Protein AF-A0A7J4LQ04-F1 (afdb_monomer_lite)

Sequence (55 aa):
MEGLIANYKRGKSTQDDNQMIVLVVGVDNREKAQKWVGKKVTWKSPGKEAKLITG

Structure (mmCIF, N/CA/C/O backbone):
data_AF-A0A7J4LQ04-F1
#
_entry.id   AF-A0A7J4LQ04-F1
#
loop_
_atom_site.group_PDB
_atom_site.id
_atom_site.type_symbol
_atom_site.label_atom_id
_atom_site.label_alt_id
_atom_site.label_comp_id
_atom_site.label_asym_id
_atom_site.label_entity_id
_atom_site.label_seq_id
_atom_site.pdbx_PDB_ins_code
_atom_site.Cartn_x
_atom_site.Cartn_y
_atom_site.Cartn_z
_atom_site.occupancy
_atom_site.B_iso_or_equiv
_atom_site.auth_seq_id
_atom_site.auth_comp_id
_atom_site.auth_asym_id
_atom_site.auth_atom_id
_atom_site.pdbx_PDB_model_num
ATOM 1 N N . MET A 1 1 ? -0.353 -15.367 -7.562 1.00 64.12 1 MET A N 1
ATOM 2 C CA . MET A 1 1 ? -1.697 -14.780 -7.404 1.00 64.12 1 MET A CA 1
ATOM 3 C C . MET A 1 1 ? -1.604 -13.350 -7.872 1.00 64.12 1 MET A C 1
ATOM 5 O O . MET A 1 1 ? -0.640 -12.683 -7.514 1.00 64.12 1 MET A O 1
ATOM 9 N N . GLU A 1 2 ? -2.520 -12.937 -8.733 1.00 72.88 2 GLU A N 1
ATOM 10 C CA . GLU A 1 2 ? -2.473 -11.625 -9.367 1.00 72.88 2 GLU A CA 1
ATOM 11 C C . GLU A 1 2 ? -3.204 -10.607 -8.492 1.00 72.88 2 GLU A C 1
ATOM 13 O O . GLU A 1 2 ? -4.244 -10.897 -7.896 1.00 72.88 2 GLU A O 1
ATOM 18 N N . GLY A 1 3 ? -2.606 -9.428 -8.363 1.00 76.56 3 GLY A N 1
ATOM 19 C CA . GLY A 1 3 ? -3.158 -8.315 -7.612 1.00 76.56 3 GLY A CA 1
ATOM 20 C C . GLY A 1 3 ? -3.031 -7.048 -8.438 1.00 76.56 3 GLY A C 1
ATOM 21 O O . GLY A 1 3 ? -2.008 -6.822 -9.082 1.00 76.56 3 GLY A O 1
ATOM 22 N N . LEU A 1 4 ? -4.081 -6.238 -8.429 1.00 81.06 4 LEU A N 1
ATOM 23 C CA . LEU A 1 4 ? -4.128 -4.961 -9.117 1.00 81.06 4 LEU A CA 1
ATOM 24 C C . LEU A 1 4 ? -3.864 -3.848 -8.103 1.00 81.06 4 LEU A C 1
ATOM 26 O O . LEU A 1 4 ? -4.577 -3.720 -7.109 1.00 81.06 4 LEU A O 1
ATOM 30 N N . ILE A 1 5 ? -2.834 -3.039 -8.345 1.00 82.31 5 ILE A N 1
ATOM 31 C CA . ILE A 1 5 ? -2.602 -1.822 -7.563 1.00 82.31 5 ILE A CA 1
ATOM 32 C C . ILE A 1 5 ? -3.700 -0.836 -7.963 1.00 82.31 5 ILE A C 1
ATOM 34 O O . ILE A 1 5 ? -3.713 -0.350 -9.091 1.00 82.31 5 ILE A O 1
ATOM 38 N N . ALA A 1 6 ? -4.652 -0.586 -7.065 1.00 83.50 6 ALA A N 1
ATOM 39 C CA . ALA A 1 6 ? -5.812 0.239 -7.377 1.00 83.50 6 ALA A CA 1
ATOM 40 C C . ALA A 1 6 ? -5.485 1.724 -7.259 1.00 83.50 6 ALA A C 1
ATOM 42 O O . ALA A 1 6 ? -5.816 2.500 -8.148 1.00 83.50 6 ALA A O 1
ATOM 43 N N . ASN A 1 7 ? -4.869 2.125 -6.147 1.00 83.81 7 ASN A N 1
ATOM 44 C CA . ASN A 1 7 ? -4.481 3.504 -5.862 1.00 83.81 7 ASN A CA 1
ATOM 45 C C . ASN A 1 7 ? -3.488 3.536 -4.692 1.00 83.81 7 ASN A C 1
ATOM 47 O O . ASN A 1 7 ? -3.353 2.566 -3.944 1.00 83.81 7 ASN A O 1
ATOM 51 N N . TYR A 1 8 ? -2.840 4.678 -4.491 1.00 87.50 8 TYR A N 1
ATOM 52 C CA . TYR A 1 8 ? -2.213 4.987 -3.208 1.00 87.50 8 TYR A CA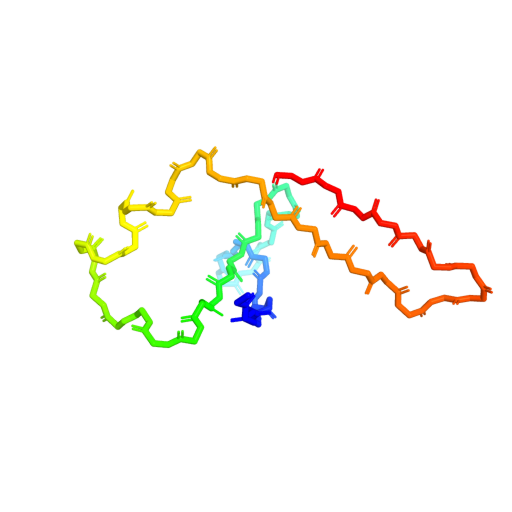 1
ATOM 53 C C . TYR A 1 8 ? -3.283 5.359 -2.185 1.00 87.50 8 TYR A C 1
ATOM 55 O O . TYR A 1 8 ? -4.388 5.782 -2.545 1.00 87.50 8 TYR A O 1
ATOM 63 N N . LYS A 1 9 ? -2.969 5.213 -0.898 1.00 85.69 9 LYS A N 1
ATOM 64 C CA . LYS A 1 9 ? -3.836 5.735 0.152 1.00 85.69 9 LYS A CA 1
ATOM 65 C C . LYS A 1 9 ? -3.990 7.235 -0.073 1.00 85.69 9 LYS A C 1
ATOM 67 O O . LYS A 1 9 ? -3.014 7.951 -0.246 1.00 85.69 9 LYS A O 1
ATOM 72 N N . ARG A 1 10 ? -5.228 7.709 -0.132 1.00 90.62 10 ARG A N 1
ATOM 73 C CA . ARG A 1 10 ? -5.514 9.106 -0.449 1.00 90.62 10 ARG A CA 1
ATOM 74 C C . ARG A 1 10 ? -6.752 9.594 0.277 1.00 90.62 10 ARG A C 1
ATOM 76 O O . ARG A 1 10 ? -7.692 8.832 0.494 1.00 90.62 10 ARG A O 1
ATOM 83 N N . GLY A 1 11 ? -6.744 10.874 0.622 1.00 86.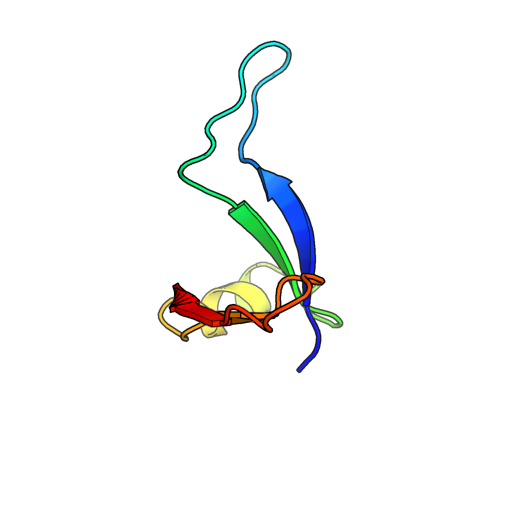88 11 GLY A N 1
ATOM 84 C CA . GLY A 1 11 ? -7.939 11.638 0.938 1.00 86.88 11 GLY A CA 1
ATOM 85 C C . GLY A 1 11 ? -8.554 12.243 -0.326 1.00 86.88 11 GLY A C 1
ATOM 86 O O . GLY A 1 11 ? -8.192 11.909 -1.457 1.00 86.88 11 GLY A O 1
ATOM 87 N N . LYS A 1 12 ? -9.477 13.191 -0.137 1.00 87.56 12 LYS A N 1
ATOM 88 C CA . LYS A 1 12 ? -10.105 13.916 -1.253 1.00 87.56 12 LYS A CA 1
ATOM 89 C C . LYS A 1 12 ? -9.085 14.729 -2.068 1.00 87.56 12 LYS A C 1
ATOM 91 O O . LYS A 1 12 ? -9.162 14.724 -3.292 1.00 87.56 12 LYS A O 1
ATOM 96 N N . SER A 1 13 ? -8.125 15.367 -1.392 1.00 90.50 13 SER A N 1
ATOM 97 C CA . SER A 1 13 ? -7.137 16.277 -2.006 1.00 90.50 13 SER A CA 1
ATOM 98 C C . SER A 1 13 ? -5.682 15.965 -1.641 1.00 90.50 13 SER A C 1
ATOM 100 O O . SER A 1 13 ? -4.785 16.690 -2.055 1.00 90.50 13 SER A O 1
ATOM 102 N N . THR A 1 14 ? -5.438 14.918 -0.855 1.00 90.06 14 THR A N 1
ATOM 103 C CA . THR A 1 14 ? -4.100 14.502 -0.417 1.00 90.06 14 THR A CA 1
ATOM 104 C C . THR A 1 14 ? -3.862 13.056 -0.817 1.00 90.06 14 THR A C 1
ATOM 106 O O . THR A 1 1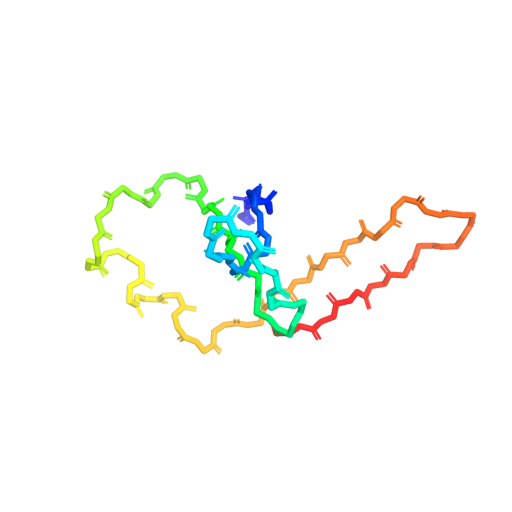4 ? -4.799 12.258 -0.838 1.00 90.06 14 THR A O 1
ATOM 109 N N . GLN A 1 15 ? -2.620 12.713 -1.134 1.00 87.69 15 GLN A N 1
ATOM 110 C CA . GLN A 1 15 ? -2.203 11.352 -1.440 1.00 87.69 15 GLN A CA 1
ATOM 111 C C . GLN A 1 15 ? -0.997 11.011 -0.567 1.00 87.69 15 GLN A C 1
ATOM 113 O O . GLN A 1 15 ? -0.056 11.790 -0.498 1.00 87.69 15 GLN A O 1
ATOM 118 N N . ASP A 1 16 ? -1.063 9.864 0.102 1.00 88.12 16 ASP A N 1
ATOM 119 C CA . ASP A 1 16 ? 0.016 9.274 0.882 1.00 88.12 16 ASP A CA 1
ATOM 120 C C . ASP A 1 16 ? 0.687 8.181 0.036 1.00 88.12 16 ASP A C 1
ATOM 122 O O . ASP A 1 16 ? 0.220 7.042 -0.048 1.00 88.12 16 ASP A O 1
ATOM 126 N N . ASP A 1 17 ? 1.801 8.521 -0.598 1.00 85.50 17 ASP A N 1
ATOM 127 C CA . ASP A 1 17 ? 2.578 7.638 -1.485 1.00 85.50 17 ASP A CA 1
ATOM 128 C C . ASP A 1 17 ? 3.280 6.468 -0.769 1.00 85.50 17 ASP A C 1
ATOM 130 O O . ASP A 1 17 ? 3.603 5.459 -1.399 1.00 85.50 17 ASP A O 1
ATOM 134 N N . ASN A 1 18 ? 3.438 6.538 0.555 1.00 85.50 18 ASN A N 1
ATOM 135 C CA . ASN A 1 18 ? 4.052 5.469 1.353 1.00 85.50 18 ASN A CA 1
ATOM 136 C C . ASN A 1 18 ? 3.180 4.209 1.490 1.00 85.50 18 ASN A C 1
ATOM 138 O O . ASN A 1 18 ? 3.682 3.152 1.870 1.00 85.50 18 ASN A O 1
ATOM 142 N N . GLN A 1 19 ? 1.870 4.306 1.242 1.00 84.44 19 GLN A N 1
ATOM 143 C CA . GLN A 1 19 ? 0.932 3.194 1.412 1.00 84.44 19 GLN A CA 1
ATOM 144 C C . GLN A 1 19 ? 0.155 2.960 0.119 1.00 84.44 19 GLN A C 1
ATOM 146 O O . GLN A 1 19 ? -0.529 3.851 -0.380 1.00 84.44 19 GLN A O 1
ATOM 151 N N . MET A 1 20 ? 0.219 1.736 -0.405 1.00 85.06 20 MET A N 1
ATOM 152 C CA . MET A 1 20 ? -0.517 1.334 -1.605 1.00 85.06 20 MET A CA 1
ATOM 153 C C . MET A 1 20 ? -1.708 0.438 -1.264 1.00 85.06 20 MET A C 1
ATOM 155 O O . MET A 1 20 ? -1.628 -0.425 -0.389 1.00 85.06 20 MET A O 1
ATOM 159 N N . ILE A 1 21 ? -2.810 0.624 -1.987 1.00 85.56 21 ILE A N 1
ATOM 160 C CA . ILE A 1 21 ? -4.000 -0.220 -1.911 1.00 85.56 21 ILE A CA 1
ATOM 161 C C . ILE A 1 21 ? -3.939 -1.219 -3.066 1.00 85.56 21 ILE A C 1
ATOM 163 O O . ILE A 1 21 ? -4.004 -0.841 -4.239 1.00 85.56 21 ILE A O 1
ATOM 167 N N . VAL A 1 22 ? -3.829 -2.503 -2.723 1.00 84.12 22 VAL A N 1
ATOM 168 C CA . VAL A 1 22 ? -3.780 -3.612 -3.682 1.00 84.12 22 VAL A CA 1
ATOM 169 C C . VAL A 1 22 ? -5.063 -4.425 -3.587 1.00 84.12 22 VAL A C 1
ATOM 171 O O . VAL A 1 22 ? -5.413 -4.931 -2.521 1.00 84.12 22 VAL A O 1
ATOM 174 N N . LEU A 1 23 ? -5.750 -4.572 -4.715 1.00 81.31 23 LEU A N 1
ATOM 175 C CA . LEU A 1 23 ? -6.890 -5.462 -4.873 1.00 81.31 23 LEU A CA 1
ATOM 176 C C . LEU A 1 23 ? -6.382 -6.830 -5.313 1.00 81.31 23 LEU A C 1
ATOM 178 O O . LEU A 1 23 ? -5.898 -6.998 -6.430 1.00 81.31 23 LEU A O 1
ATOM 182 N N . VAL A 1 24 ? -6.474 -7.812 -4.426 1.00 81.69 24 VAL A N 1
ATOM 183 C CA . VAL A 1 24 ? -6.135 -9.201 -4.747 1.00 81.69 24 VAL A CA 1
ATOM 184 C C . VAL A 1 24 ? -7.357 -9.860 -5.380 1.00 81.69 24 VAL A C 1
ATOM 186 O O . VAL A 1 24 ? -8.446 -9.830 -4.804 1.00 81.69 24 VAL A O 1
ATOM 189 N N . VAL A 1 25 ? -7.189 -10.456 -6.561 1.00 77.38 25 VAL A N 1
ATOM 190 C CA . VAL A 1 25 ? -8.295 -11.096 -7.287 1.00 77.38 25 VAL A CA 1
ATOM 191 C C . VAL A 1 25 ? -8.867 -12.250 -6.447 1.00 77.38 25 VAL A C 1
ATOM 193 O O . VAL A 1 25 ? -8.133 -13.152 -6.045 1.00 77.38 25 VAL A O 1
ATOM 196 N N . GLY A 1 26 ? -10.174 -12.211 -6.158 1.00 77.19 26 GLY A N 1
ATOM 197 C CA . GLY A 1 26 ? -10.890 -13.222 -5.357 1.00 77.19 26 GLY A CA 1
ATOM 198 C C . GLY A 1 26 ? -10.949 -12.962 -3.841 1.00 77.19 26 GLY A C 1
ATOM 199 O O . GLY A 1 26 ? -11.383 -13.835 -3.075 1.00 77.19 26 GLY A 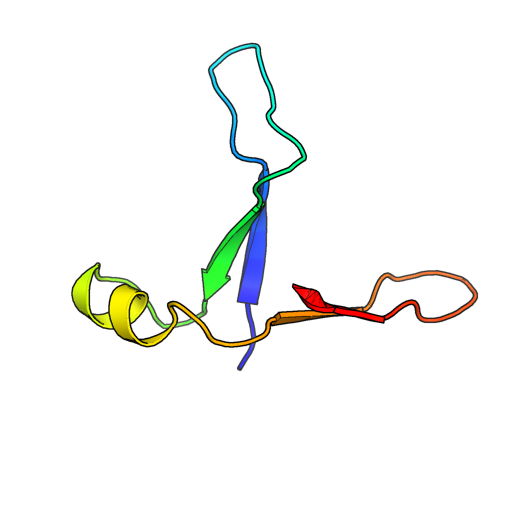O 1
ATOM 200 N N . VAL A 1 27 ? -10.499 -11.786 -3.384 1.00 78.19 27 VAL A N 1
ATOM 201 C CA . VAL A 1 27 ? -10.585 -11.348 -1.983 1.00 78.19 27 VAL A CA 1
ATOM 202 C C . VAL A 1 27 ? -11.648 -10.256 -1.839 1.00 78.19 27 VAL A C 1
ATOM 204 O O . VAL A 1 27 ? -11.351 -9.070 -1.902 1.00 78.19 27 VAL A O 1
ATOM 207 N N . ASP A 1 28 ? -12.891 -10.673 -1.601 1.00 76.94 28 ASP A N 1
ATOM 208 C CA . ASP A 1 28 ? -14.047 -9.761 -1.491 1.00 76.94 28 ASP A CA 1
ATOM 209 C C . ASP A 1 28 ? -14.435 -9.425 -0.044 1.00 76.94 28 ASP A C 1
ATOM 211 O O . ASP A 1 28 ? -15.300 -8.589 0.196 1.00 76.94 28 ASP A O 1
ATOM 215 N N . ASN A 1 29 ? -13.827 -10.098 0.940 1.00 84.00 29 ASN A N 1
ATOM 216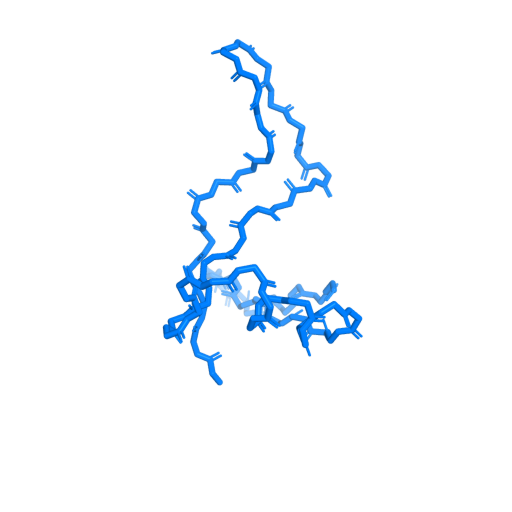 C CA . ASN A 1 29 ? -14.206 -9.953 2.344 1.00 84.00 29 ASN A CA 1
ATOM 217 C C . ASN A 1 29 ? -12.994 -9.713 3.255 1.00 84.00 29 ASN A C 1
ATOM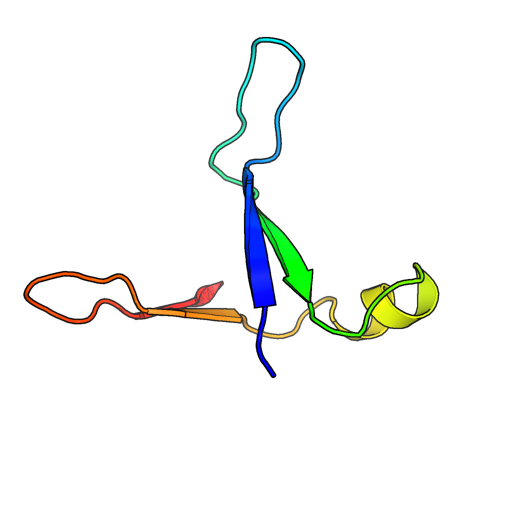 219 O O . ASN A 1 29 ? -11.899 -10.234 3.018 1.00 84.00 29 ASN A O 1
ATOM 223 N N . ARG A 1 30 ? -13.209 -8.964 4.344 1.00 78.56 30 ARG A N 1
ATOM 224 C CA . ARG A 1 30 ? -12.176 -8.560 5.314 1.00 78.56 30 ARG A CA 1
ATOM 225 C C . ARG A 1 30 ? -11.437 -9.757 5.916 1.00 78.56 30 ARG A C 1
ATOM 227 O O . ARG A 1 30 ? -10.221 -9.709 6.079 1.00 78.56 30 ARG A O 1
ATOM 234 N N . GLU A 1 31 ? -12.150 -10.845 6.189 1.00 79.81 31 GLU A N 1
ATOM 235 C CA . GLU A 1 31 ? -11.580 -12.081 6.745 1.00 79.81 31 GLU A CA 1
ATOM 236 C C . GLU A 1 31 ? -10.612 -12.763 5.774 1.00 79.81 31 GLU A C 1
ATOM 238 O O . GLU A 1 31 ? -9.576 -13.300 6.170 1.00 79.81 31 GLU A O 1
ATOM 243 N N . LYS A 1 32 ? -10.920 -12.715 4.471 1.00 78.12 32 LYS A N 1
ATOM 244 C CA . LYS A 1 32 ? -10.021 -13.226 3.436 1.00 78.12 32 LYS A CA 1
ATOM 245 C C . LYS A 1 32 ? -8.787 -12.336 3.329 1.00 78.12 32 LYS A C 1
ATOM 247 O O . LYS A 1 32 ? -7.692 -12.876 3.222 1.00 78.12 32 LYS A O 1
ATOM 252 N N . ALA A 1 33 ? -8.948 -11.012 3.423 1.00 77.19 33 ALA A N 1
ATOM 253 C CA . ALA A 1 33 ? -7.855 -10.039 3.362 1.00 77.19 33 ALA A CA 1
ATOM 254 C C . ALA A 1 33 ? -6.872 -10.160 4.542 1.00 77.19 33 ALA A C 1
ATOM 256 O O . ALA A 1 33 ? -5.665 -10.039 4.346 1.00 77.19 33 ALA A O 1
ATOM 257 N N . GLN A 1 34 ? -7.352 -10.482 5.750 1.00 80.25 34 GLN A N 1
ATOM 258 C CA . GLN A 1 34 ? -6.492 -10.667 6.929 1.00 80.25 34 GLN A CA 1
ATOM 259 C C . GLN A 1 34 ? -5.422 -11.753 6.741 1.00 80.25 34 GLN A C 1
ATOM 261 O O . GLN A 1 34 ? -4.316 -11.618 7.255 1.00 80.25 34 GLN A O 1
ATOM 266 N N . LYS A 1 35 ? -5.701 -12.791 5.943 1.00 81.12 35 LYS A N 1
ATOM 267 C CA . LYS A 1 35 ? -4.745 -13.874 5.639 1.00 81.12 35 LYS A CA 1
ATOM 268 C C . LYS A 1 35 ? -3.558 -13.432 4.770 1.00 81.12 35 LYS A C 1
ATOM 270 O O . LYS A 1 35 ? -2.617 -14.203 4.576 1.00 81.12 35 LYS A O 1
ATOM 275 N N . TRP A 1 36 ? -3.620 -12.225 4.213 1.00 76.62 36 TRP A N 1
ATOM 276 C CA . TRP A 1 36 ? -2.590 -11.655 3.343 1.00 76.62 36 TRP A CA 1
ATOM 277 C C . TRP A 1 36 ? -1.689 -10.652 4.061 1.00 76.62 36 TRP A C 1
ATOM 279 O O . TRP A 1 36 ? -0.670 -10.250 3.505 1.00 76.62 36 TRP A O 1
ATOM 289 N N . VAL A 1 37 ? -2.020 -10.291 5.303 1.00 77.44 37 VAL A N 1
ATOM 290 C CA . VAL A 1 37 ? -1.189 -9.418 6.133 1.00 77.44 37 VAL A CA 1
ATOM 291 C C . VAL A 1 37 ? 0.143 -10.118 6.424 1.00 77.44 37 VAL A C 1
ATOM 293 O O . VAL A 1 37 ? 0.165 -11.256 6.887 1.00 77.44 37 VAL A O 1
ATOM 296 N N . GLY A 1 38 ? 1.259 -9.446 6.125 1.00 76.81 38 GLY A N 1
ATOM 297 C CA . GLY A 1 38 ? 2.617 -9.956 6.362 1.00 76.81 38 GLY A CA 1
ATOM 298 C C . GLY A 1 38 ? 3.218 -10.795 5.227 1.00 76.81 38 GLY A C 1
ATOM 299 O O . GLY A 1 38 ? 4.351 -11.258 5.351 1.00 76.81 38 GLY A O 1
ATOM 300 N N . LYS A 1 39 ? 2.504 -10.990 4.110 1.00 81.00 39 LYS A N 1
ATOM 301 C CA . LYS A 1 39 ? 3.081 -11.605 2.905 1.00 81.00 39 LYS A CA 1
ATOM 302 C C . LYS A 1 39 ? 3.773 -10.550 2.045 1.00 81.00 39 LYS A C 1
ATOM 304 O O . LYS A 1 39 ? 3.245 -9.458 1.875 1.00 81.00 39 LYS A O 1
ATOM 309 N N . LYS A 1 40 ? 4.921 -10.909 1.464 1.00 76.25 40 LYS A N 1
ATOM 310 C CA . LYS A 1 40 ? 5.668 -10.037 0.548 1.00 76.25 40 LYS A CA 1
ATOM 311 C C . LYS A 1 40 ? 4.960 -9.927 -0.799 1.00 76.25 40 LYS A C 1
ATOM 313 O O . LYS A 1 40 ? 4.614 -10.945 -1.403 1.00 76.25 40 LYS A O 1
ATOM 318 N N . VAL A 1 41 ? 4.813 -8.706 -1.290 1.00 78.75 41 VAL A N 1
ATOM 319 C CA . VAL A 1 41 ? 4.315 -8.390 -2.627 1.00 78.75 41 VAL A CA 1
ATOM 320 C C . VAL A 1 41 ? 5.504 -8.021 -3.506 1.00 78.75 41 VAL A C 1
ATOM 322 O O . VAL A 1 41 ? 6.400 -7.289 -3.099 1.00 78.75 41 VAL A O 1
ATOM 325 N N . THR A 1 42 ? 5.533 -8.564 -4.721 1.00 76.44 42 THR A N 1
ATOM 326 C CA . THR A 1 42 ? 6.543 -8.242 -5.736 1.00 76.44 42 THR A CA 1
ATOM 327 C C . THR A 1 42 ? 5.844 -7.562 -6.901 1.00 76.44 42 THR A C 1
ATOM 329 O O . THR A 1 42 ? 4.992 -8.162 -7.553 1.00 76.44 42 THR A O 1
ATOM 332 N N . TRP A 1 43 ? 6.190 -6.305 -7.167 1.00 75.31 43 TRP A N 1
ATOM 333 C CA . TRP A 1 43 ? 5.717 -5.591 -8.348 1.00 75.31 43 TRP A CA 1
ATOM 334 C C . TRP A 1 43 ? 6.852 -5.451 -9.359 1.00 75.31 43 TRP A C 1
ATOM 336 O O . TRP A 1 43 ? 7.968 -5.066 -9.007 1.00 75.31 43 TRP A O 1
ATOM 346 N N . LYS A 1 44 ? 6.571 -5.790 -10.620 1.00 75.94 44 LYS A N 1
ATOM 347 C CA . LYS A 1 44 ? 7.499 -5.609 -11.739 1.00 75.94 44 LYS A CA 1
ATOM 348 C C . LYS A 1 44 ? 7.120 -4.330 -12.473 1.00 75.94 44 LYS A C 1
ATOM 350 O O . LYS A 1 44 ? 6.046 -4.265 -13.067 1.00 75.94 44 LYS A O 1
ATOM 355 N N . SER A 1 45 ? 7.996 -3.331 -12.435 1.00 72.31 45 SER A N 1
ATOM 356 C CA . SER A 1 45 ? 7.782 -2.083 -13.169 1.00 72.31 45 SER A CA 1
ATOM 357 C C . SER A 1 45 ? 8.101 -2.263 -14.664 1.00 72.31 45 SER A C 1
ATOM 359 O O . SER A 1 45 ? 9.143 -2.852 -14.983 1.00 72.31 45 SER A O 1
ATOM 361 N N . PRO A 1 46 ? 7.251 -1.768 -15.588 1.00 66.00 46 PRO A N 1
ATOM 362 C CA . PRO A 1 46 ? 7.529 -1.776 -17.020 1.00 66.00 46 PRO A CA 1
ATOM 363 C C . PRO A 1 46 ? 8.545 -0.673 -17.362 1.00 66.00 46 PRO A C 1
ATOM 365 O O . PRO A 1 46 ? 8.187 0.448 -17.711 1.00 66.00 46 PRO A O 1
ATOM 368 N N . GLY A 1 47 ? 9.834 -0.984 -17.232 1.00 64.06 47 GLY A N 1
ATOM 369 C CA . GLY A 1 47 ? 10.945 -0.133 -17.660 1.00 64.06 47 GLY A CA 1
ATOM 370 C C . GLY A 1 47 ? 11.902 -0.877 -18.593 1.00 64.06 47 GLY A C 1
ATOM 371 O O . GLY A 1 47 ? 11.773 -2.084 -18.789 1.00 64.06 47 GLY A O 1
ATOM 372 N N . LYS A 1 48 ? 12.895 -0.163 -19.146 1.00 61.31 48 LYS A N 1
ATOM 373 C CA . LYS A 1 48 ? 13.969 -0.751 -19.978 1.00 61.31 48 LYS A CA 1
ATOM 374 C C . LYS A 1 48 ? 14.770 -1.826 -19.221 1.00 61.31 48 LYS A C 1
ATOM 376 O O . LYS A 1 48 ? 15.279 -2.756 -19.832 1.00 61.31 48 LYS A O 1
ATOM 381 N N . GLU A 1 49 ? 14.807 -1.715 -17.894 1.00 62.09 49 GLU A N 1
ATOM 382 C CA . GLU A 1 49 ? 15.235 -2.756 -16.962 1.00 62.09 49 GLU A CA 1
ATOM 383 C C . GLU A 1 49 ? 14.081 -3.080 -16.008 1.00 62.09 49 GLU A C 1
ATOM 385 O O . GLU A 1 49 ? 13.476 -2.182 -15.412 1.00 62.09 49 GLU A O 1
ATOM 390 N N . ALA A 1 50 ? 13.767 -4.367 -15.860 1.00 56.44 50 ALA A N 1
ATOM 391 C CA . ALA A 1 50 ? 12.705 -4.830 -14.979 1.00 56.44 50 ALA A CA 1
ATOM 392 C C . ALA A 1 50 ? 13.120 -4.643 -13.511 1.00 56.44 50 ALA A C 1
ATOM 394 O O . ALA A 1 50 ? 13.863 -5.449 -12.952 1.00 56.44 50 ALA A O 1
ATOM 395 N N . LYS A 1 51 ? 12.622 -3.583 -12.868 1.00 62.22 51 LYS A N 1
ATOM 396 C CA . LYS A 1 51 ? 12.810 -3.369 -11.428 1.00 62.22 51 LYS A CA 1
ATOM 397 C C . LYS A 1 51 ? 11.737 -4.127 -10.651 1.00 62.22 51 LYS A C 1
ATOM 399 O O . LYS A 1 51 ? 10.542 -3.914 -10.863 1.00 62.22 51 LYS A O 1
ATOM 404 N N . LEU A 1 52 ? 12.189 -5.016 -9.767 1.00 65.44 52 LEU A N 1
ATOM 405 C CA . LEU A 1 52 ? 11.366 -5.723 -8.789 1.00 65.44 52 LEU A CA 1
ATOM 406 C C . LEU A 1 52 ? 11.288 -4.882 -7.517 1.00 65.44 52 LEU A C 1
ATOM 408 O O . LEU A 1 52 ? 12.276 -4.737 -6.804 1.00 65.44 52 LEU A O 1
ATOM 412 N N . ILE A 1 53 ? 10.113 -4.323 -7.248 1.00 71.44 53 ILE A N 1
ATOM 413 C CA . ILE A 1 53 ? 9.831 -3.603 -6.008 1.00 71.44 53 ILE A CA 1
ATOM 414 C C . ILE A 1 53 ? 9.194 -4.600 -5.044 1.00 71.44 53 ILE A C 1
ATOM 416 O O . ILE A 1 53 ? 8.173 -5.213 -5.366 1.00 71.44 53 ILE A O 1
ATOM 420 N N . THR A 1 54 ? 9.831 -4.795 -3.890 1.00 70.38 54 THR A N 1
ATOM 421 C CA . THR A 1 54 ? 9.370 -5.708 -2.839 1.00 70.38 54 THR A CA 1
ATOM 422 C C . THR A 1 54 ? 8.908 -4.928 -1.620 1.00 70.38 54 THR A C 1
ATOM 424 O O . THR A 1 54 ? 9.666 -4.088 -1.133 1.00 70.38 54 THR A O 1
ATOM 427 N N . GLY A 1 55 ? 7.717 -5.241 -1.114 1.00 60.66 55 GLY A N 1
ATOM 428 C CA . GLY A 1 55 ? 7.136 -4.659 0.099 1.00 60.66 55 GLY A CA 1
ATOM 429 C C . GLY A 1 55 ? 6.287 -5.655 0.864 1.00 60.66 55 GLY A C 1
ATOM 430 O O . GLY A 1 55 ? 5.881 -6.670 0.252 1.00 60.66 55 GLY A O 1
#

Radius of gyration: 12.94 Å; chains: 1; bounding box: 29×31×27 Å

pLDDT: mean 77.96, std 8.39, range [56.44, 90.62]

Foldseek 3Di:
DDKDFPAADADPPGGDPVGTDIHDPPPPDPVSVVVCPPDKDWDFDPDPDTDTDID

Secondary structure (DSSP, 8-state):
--EEEEEEEE-SS-EEEEEEEEEETT--SHHHHHTTTTPPPEEEE-SSS-EEEE-